Protein AF-A0A8S3DES7-F1 (afdb_monomer_lite)

Foldseek 3Di:
DDDPVNVVVVVVVLVVVLVVLVVLLVVLVVVLVVLVQLVVVQQRDRPDPPPDPDPDPDDSPHPSDDPVLLCVQVVPDDDPPDSVVSSVVVSVVVSVVSVVVSVVSVVVNVVSVVPPPPDD

Secondary structure (DSSP, 8-state):
---HHHHHHHHHHHHHHHHHHHHHHHHHHHHHHHHHHHHHTSSS-----TTS-------TTS-SS-HHHHHHHHTT--S-S-HHHHHHHHHHHHHHHHHHHHHHHHHHHHHHHHT-TT--

Organism: NCBI:txid392030

Structure (mmCIF, N/CA/C/O backbone):
data_AF-A0A8S3DES7-F1
#
_entry.id   AF-A0A8S3DES7-F1
#
loop_
_atom_site.group_PDB
_atom_site.id
_atom_site.type_symbol
_atom_site.label_atom_id
_atom_site.label_alt_id
_atom_site.label_comp_id
_atom_site.label_asym_id
_atom_site.label_entity_id
_atom_site.label_seq_id
_atom_site.pdbx_PDB_ins_code
_atom_site.Cartn_x
_atom_site.Cartn_y
_atom_site.Cartn_z
_atom_site.occupancy
_atom_site.B_iso_or_equiv
_atom_site.auth_seq_id
_atom_site.auth_comp_id
_atom_site.auth_asym_id
_atom_site.auth_atom_id
_atom_site.pdbx_PDB_model_num
ATOM 1 N N . MET A 1 1 ? 32.519 -0.399 -30.361 1.00 42.97 1 MET A N 1
ATOM 2 C CA . MET A 1 1 ? 31.415 -1.090 -31.057 1.00 42.97 1 MET A CA 1
ATOM 3 C C . MET A 1 1 ? 30.685 -1.930 -30.025 1.00 42.97 1 MET A C 1
ATOM 5 O O . MET A 1 1 ? 31.202 -2.968 -29.646 1.00 42.97 1 MET A O 1
ATOM 9 N N . THR A 1 2 ? 29.560 -1.451 -29.501 1.00 52.09 2 THR A N 1
ATOM 10 C CA . THR A 1 2 ? 28.673 -2.244 -28.636 1.00 52.09 2 THR A CA 1
ATOM 11 C C . THR A 1 2 ? 27.921 -3.244 -29.505 1.00 52.09 2 THR A C 1
ATOM 13 O O . THR A 1 2 ? 27.380 -2.882 -30.552 1.00 52.09 2 THR A O 1
ATOM 16 N N . THR A 1 3 ? 27.941 -4.514 -29.119 1.00 62.91 3 THR A N 1
ATOM 17 C CA . THR A 1 3 ? 27.362 -5.595 -29.929 1.00 62.91 3 THR A CA 1
ATOM 18 C C . THR A 1 3 ? 25.834 -5.594 -29.812 1.00 62.91 3 THR A C 1
ATOM 20 O O . THR A 1 3 ? 25.274 -5.192 -28.790 1.00 62.91 3 THR A O 1
ATOM 23 N N . ALA A 1 4 ? 25.119 -6.025 -30.858 1.00 65.19 4 ALA A N 1
ATOM 24 C CA . ALA A 1 4 ? 23.648 -6.060 -30.867 1.00 65.19 4 ALA A CA 1
ATOM 25 C C . ALA A 1 4 ? 23.061 -6.847 -29.673 1.00 65.19 4 ALA A C 1
ATOM 27 O O . ALA A 1 4 ? 21.992 -6.513 -29.161 1.00 65.19 4 ALA A O 1
ATOM 28 N N . THR A 1 5 ? 23.809 -7.837 -29.189 1.00 63.72 5 THR A N 1
ATOM 29 C CA . THR A 1 5 ? 23.526 -8.662 -28.011 1.00 63.72 5 THR A CA 1
ATOM 30 C C . THR A 1 5 ? 23.574 -7.873 -26.697 1.00 63.72 5 THR A C 1
ATOM 32 O O . THR A 1 5 ? 22.681 -8.030 -25.866 1.00 63.72 5 THR A O 1
ATOM 35 N N . GLU A 1 6 ? 24.544 -6.971 -26.508 1.00 64.69 6 GLU A N 1
ATOM 36 C CA . GLU A 1 6 ? 24.615 -6.099 -25.318 1.00 6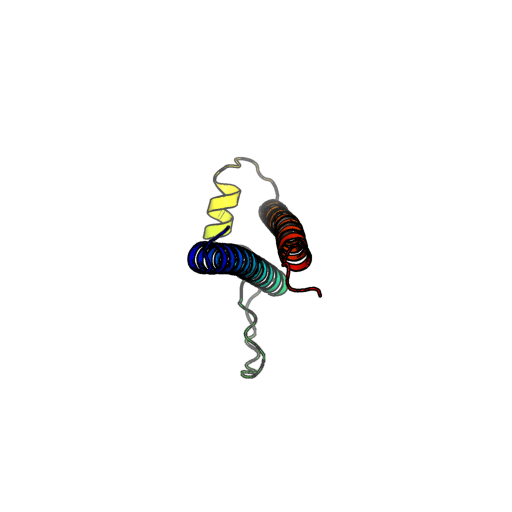4.69 6 GLU A CA 1
ATOM 37 C C . GLU A 1 6 ? 23.442 -5.113 -25.264 1.00 64.69 6 GLU A C 1
ATOM 39 O O . GLU A 1 6 ? 22.873 -4.872 -24.198 1.00 64.69 6 GLU A O 1
ATOM 44 N N . LYS A 1 7 ? 23.027 -4.581 -26.421 1.00 64.38 7 LYS A N 1
ATOM 45 C CA . LYS A 1 7 ? 21.875 -3.672 -26.518 1.00 64.38 7 LYS A CA 1
ATOM 46 C C . LYS A 1 7 ? 20.554 -4.382 -26.193 1.00 64.38 7 LYS A C 1
ATOM 48 O O . LYS A 1 7 ? 19.710 -3.812 -25.505 1.00 64.38 7 LYS A O 1
ATOM 53 N N . LEU A 1 8 ? 20.383 -5.624 -26.653 1.00 66.00 8 LEU A N 1
ATOM 54 C CA . LEU A 1 8 ? 19.202 -6.441 -26.357 1.00 66.00 8 LEU A CA 1
ATOM 55 C C . LEU A 1 8 ? 19.100 -6.782 -24.861 1.00 66.00 8 LEU A C 1
ATOM 57 O O . LEU A 1 8 ? 18.027 -6.637 -24.274 1.00 66.00 8 LEU A O 1
ATOM 61 N N . ASN A 1 9 ? 20.215 -7.173 -24.235 1.00 69.94 9 ASN A N 1
ATOM 62 C CA . ASN A 1 9 ? 20.258 -7.487 -22.804 1.00 69.94 9 ASN A CA 1
ATOM 63 C C . ASN A 1 9 ? 19.931 -6.261 -21.940 1.00 69.94 9 ASN A C 1
ATOM 65 O O . ASN A 1 9 ? 19.126 -6.361 -21.016 1.00 69.94 9 ASN A O 1
ATOM 69 N N . ASN A 1 10 ? 20.461 -5.089 -22.300 1.00 74.31 10 ASN A N 1
ATOM 70 C CA . ASN A 1 10 ? 20.163 -3.839 -21.601 1.00 74.31 10 ASN A CA 1
ATOM 71 C C . ASN A 1 10 ? 18.666 -3.470 -21.681 1.00 74.31 10 ASN A C 1
ATOM 73 O O . ASN A 1 10 ? 18.044 -3.108 -20.684 1.00 74.31 10 ASN A O 1
ATOM 77 N N . ASN A 1 11 ? 18.046 -3.651 -22.852 1.00 79.19 11 ASN A N 1
ATOM 78 C CA . ASN A 1 11 ? 16.612 -3.407 -23.028 1.00 79.19 11 ASN A CA 1
ATOM 79 C C . ASN A 1 11 ? 15.746 -4.355 -22.181 1.00 79.19 11 ASN A C 1
ATOM 81 O O . ASN A 1 11 ? 14.737 -3.928 -21.617 1.00 79.19 11 ASN A O 1
ATOM 85 N N . MET A 1 12 ? 16.137 -5.628 -22.072 1.00 84.12 12 MET A N 1
ATOM 86 C CA . MET A 1 12 ? 15.441 -6.612 -21.235 1.00 84.12 12 MET A CA 1
ATOM 87 C C . MET A 1 12 ? 15.545 -6.281 -19.743 1.00 84.12 12 MET A C 1
ATOM 89 O O . MET A 1 12 ? 14.563 -6.426 -19.012 1.00 84.12 12 MET A O 1
ATOM 93 N N . ASP A 1 13 ? 16.699 -5.795 -19.286 1.00 84.56 13 ASP A N 1
ATOM 94 C CA . ASP A 1 13 ? 16.876 -5.372 -17.898 1.00 84.56 13 ASP A CA 1
ATOM 95 C C . ASP A 1 13 ? 16.069 -4.112 -17.562 1.00 84.56 13 ASP A C 1
ATOM 97 O O . ASP A 1 13 ? 15.470 -4.038 -16.486 1.00 84.56 13 ASP A O 1
ATOM 101 N N . GLU A 1 14 ? 15.969 -3.146 -18.479 1.00 82.44 14 GLU A N 1
ATOM 102 C CA . GLU A 1 14 ? 15.098 -1.979 -18.291 1.00 82.44 14 GLU A CA 1
ATOM 103 C C . GLU A 1 14 ? 13.613 -2.364 -18.251 1.00 82.44 14 GLU A C 1
ATOM 105 O O . GLU A 1 14 ? 12.888 -1.927 -17.351 1.00 82.44 14 GLU A O 1
ATOM 110 N N . LEU A 1 15 ? 13.166 -3.263 -19.135 1.00 86.31 15 LEU A N 1
ATOM 111 C CA . LEU A 1 15 ? 11.804 -3.810 -19.093 1.00 86.31 15 LEU A CA 1
ATOM 112 C C . LEU A 1 15 ? 11.516 -4.521 -17.765 1.00 86.31 15 LEU A C 1
ATOM 114 O O . LEU A 1 15 ? 10.463 -4.305 -17.162 1.00 86.31 15 LEU A O 1
ATOM 118 N N . ARG A 1 16 ? 12.466 -5.319 -17.260 1.00 90.12 16 ARG A N 1
ATOM 119 C CA . ARG A 1 16 ? 12.343 -5.985 -15.956 1.00 90.12 16 ARG A CA 1
ATOM 120 C C . ARG A 1 16 ? 12.203 -4.971 -14.822 1.00 90.12 16 ARG A C 1
ATOM 122 O O . ARG A 1 16 ? 11.348 -5.142 -13.953 1.00 90.12 16 ARG A O 1
ATOM 129 N N . LYS A 1 17 ? 12.999 -3.897 -14.830 1.00 88.56 17 LYS A N 1
ATOM 130 C CA . LYS A 1 17 ? 12.903 -2.828 -13.824 1.00 88.56 17 LYS A CA 1
ATOM 131 C C . LYS A 1 17 ? 11.533 -2.142 -13.863 1.00 88.56 17 LYS A C 1
ATOM 133 O O . LYS A 1 17 ? 10.947 -1.927 -12.806 1.00 88.56 17 LYS A O 1
ATOM 138 N N . VAL A 1 18 ? 11.006 -1.834 -15.050 1.00 90.94 18 VAL A N 1
ATOM 139 C CA . VAL A 1 18 ? 9.663 -1.244 -15.213 1.00 90.94 18 VAL A CA 1
ATOM 140 C C . VAL A 1 18 ? 8.577 -2.186 -14.688 1.00 90.94 18 VAL A C 1
ATOM 142 O O . VAL A 1 18 ? 7.727 -1.757 -13.905 1.00 90.94 18 VAL A O 1
ATOM 145 N N . ALA A 1 19 ? 8.636 -3.474 -15.040 1.00 92.38 19 ALA A N 1
ATOM 146 C CA . ALA A 1 19 ? 7.678 -4.478 -14.578 1.00 92.38 19 ALA A CA 1
ATOM 147 C C . ALA A 1 19 ? 7.648 -4.594 -13.042 1.00 92.38 19 ALA A C 1
ATOM 149 O O . ALA A 1 19 ? 6.575 -4.659 -12.444 1.00 92.38 19 ALA A O 1
ATOM 150 N N . ILE A 1 20 ? 8.815 -4.546 -12.390 1.00 94.06 20 ILE A N 1
ATOM 151 C CA . ILE A 1 20 ? 8.918 -4.574 -10.923 1.00 94.06 20 ILE A CA 1
ATOM 152 C C . ILE A 1 20 ? 8.264 -3.338 -10.290 1.00 94.06 20 ILE A C 1
ATOM 154 O O . ILE A 1 20 ? 7.558 -3.465 -9.289 1.00 94.06 20 ILE A O 1
ATOM 158 N N . VAL A 1 21 ? 8.486 -2.141 -10.842 1.00 94.38 21 VAL A N 1
ATOM 159 C CA . VAL A 1 21 ? 7.888 -0.904 -10.308 1.00 94.38 21 VAL A CA 1
ATOM 160 C C . VAL A 1 21 ? 6.365 -0.924 -10.464 1.00 94.38 21 VAL A C 1
ATOM 162 O O . VAL A 1 21 ? 5.652 -0.616 -9.509 1.00 94.38 21 VAL A O 1
ATOM 165 N N . LEU A 1 22 ? 5.857 -1.363 -11.621 1.00 93.31 22 LEU A N 1
ATOM 166 C CA . LEU A 1 22 ? 4.420 -1.545 -11.850 1.00 93.31 22 LEU A CA 1
ATOM 167 C C . LEU A 1 22 ? 3.807 -2.531 -10.852 1.00 93.31 22 LEU A C 1
ATOM 169 O O . LEU A 1 22 ? 2.786 -2.227 -10.237 1.00 93.31 22 LEU A O 1
ATOM 173 N N . TYR A 1 23 ? 4.463 -3.670 -10.627 1.00 95.94 23 TYR A N 1
ATOM 174 C CA . TYR A 1 23 ? 4.023 -4.648 -9.637 1.00 95.94 23 TYR A CA 1
ATOM 175 C C . TYR A 1 23 ? 3.915 -4.036 -8.231 1.00 95.94 23 TYR A C 1
ATOM 177 O O . TYR A 1 23 ? 2.889 -4.180 -7.567 1.00 95.94 23 TYR A O 1
ATOM 185 N N . LYS A 1 24 ? 4.930 -3.282 -7.785 1.00 95.56 24 LYS A N 1
ATOM 186 C CA . LYS A 1 24 ? 4.904 -2.604 -6.476 1.00 95.56 24 LYS A CA 1
ATOM 187 C C . LYS A 1 24 ? 3.751 -1.604 -6.358 1.00 95.56 24 LYS A C 1
ATOM 189 O O . LYS A 1 24 ? 3.084 -1.563 -5.324 1.00 95.56 24 LYS A O 1
ATOM 194 N N . ILE A 1 25 ? 3.491 -0.833 -7.415 1.00 95.62 25 ILE A N 1
ATOM 195 C CA . ILE A 1 25 ? 2.350 0.090 -7.485 1.00 95.62 25 ILE A CA 1
ATOM 196 C C . ILE A 1 25 ? 1.031 -0.676 -7.322 1.00 95.62 25 ILE A C 1
ATOM 198 O O . ILE A 1 25 ? 0.219 -0.296 -6.479 1.00 95.62 25 ILE A O 1
ATOM 202 N N . MET A 1 26 ? 0.840 -1.773 -8.064 1.00 95.12 26 MET A N 1
ATOM 203 C CA . MET A 1 26 ? -0.380 -2.589 -7.999 1.00 95.12 26 MET A CA 1
ATOM 204 C C . MET A 1 26 ? -0.627 -3.157 -6.598 1.00 95.12 26 MET A C 1
ATOM 206 O O . MET A 1 26 ? -1.749 -3.095 -6.089 1.00 95.12 26 MET A O 1
ATOM 210 N N . VAL A 1 27 ? 0.418 -3.678 -5.947 1.00 94.12 27 VAL A N 1
ATOM 211 C CA . VAL A 1 27 ? 0.317 -4.201 -4.578 1.00 94.12 27 VAL A CA 1
ATOM 212 C C . VAL A 1 27 ? -0.114 -3.095 -3.610 1.00 94.12 27 VAL A C 1
ATOM 214 O O . VAL A 1 27 ? -1.065 -3.280 -2.850 1.00 94.12 27 VAL A O 1
ATOM 217 N N . ILE A 1 28 ? 0.516 -1.917 -3.667 1.00 93.38 28 ILE A N 1
ATOM 218 C CA . ILE A 1 28 ? 0.157 -0.786 -2.797 1.00 93.38 28 ILE A CA 1
ATOM 219 C C . ILE A 1 28 ? -1.278 -0.318 -3.043 1.00 93.38 28 ILE A C 1
ATOM 221 O O . ILE A 1 28 ? -2.020 -0.106 -2.085 1.00 93.38 28 ILE A O 1
ATOM 225 N N . GLN A 1 29 ? -1.690 -0.180 -4.303 1.00 91.25 29 GLN A N 1
ATOM 226 C CA . GLN A 1 29 ? -3.058 0.205 -4.654 1.00 91.25 29 GLN A CA 1
ATOM 227 C C . GLN A 1 29 ? -4.082 -0.799 -4.118 1.00 91.25 29 GLN A C 1
ATOM 229 O O . GLN A 1 29 ? -5.114 -0.389 -3.586 1.00 91.25 29 GLN A O 1
ATOM 234 N N . THR A 1 30 ? -3.771 -2.096 -4.186 1.00 90.38 30 THR A N 1
ATOM 235 C CA . THR A 1 30 ? -4.609 -3.162 -3.621 1.00 90.38 30 THR A CA 1
ATOM 236 C C . THR A 1 30 ? -4.764 -2.985 -2.113 1.00 90.38 30 THR A C 1
ATOM 238 O O . THR A 1 30 ? -5.887 -2.947 -1.615 1.00 90.38 30 THR A O 1
ATOM 241 N N . TYR A 1 31 ? -3.667 -2.777 -1.380 1.00 89.88 31 TYR A N 1
ATOM 242 C CA . TYR A 1 31 ? -3.741 -2.531 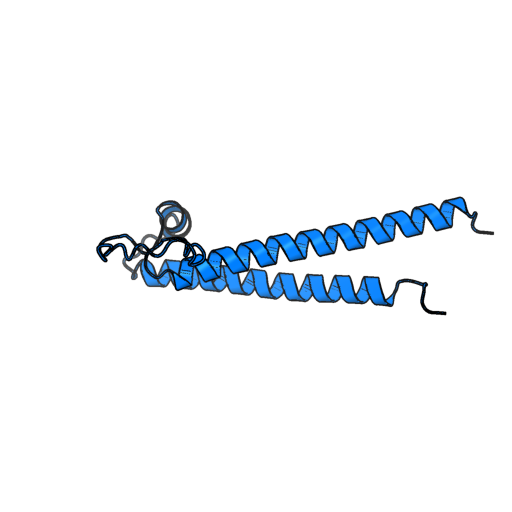0.063 1.00 89.88 31 TYR A CA 1
ATOM 243 C C . TYR A 1 31 ? -4.518 -1.259 0.402 1.00 89.88 31 TYR A C 1
ATOM 245 O O . TYR A 1 31 ? -5.371 -1.280 1.285 1.00 89.88 31 TYR A O 1
ATOM 253 N N . GLN A 1 32 ? -4.284 -0.156 -0.309 1.00 88.44 32 GLN A N 1
ATOM 254 C CA . GLN A 1 32 ? -5.047 1.077 -0.107 1.00 88.44 32 GLN A CA 1
ATOM 255 C C . GLN A 1 32 ? -6.543 0.874 -0.354 1.00 88.44 32 GLN A C 1
ATOM 257 O O . GLN A 1 32 ? -7.363 1.423 0.380 1.00 88.44 32 GLN A O 1
ATOM 262 N N . TYR A 1 33 ? -6.904 0.108 -1.386 1.00 85.00 33 TYR A N 1
ATOM 263 C CA . TYR A 1 3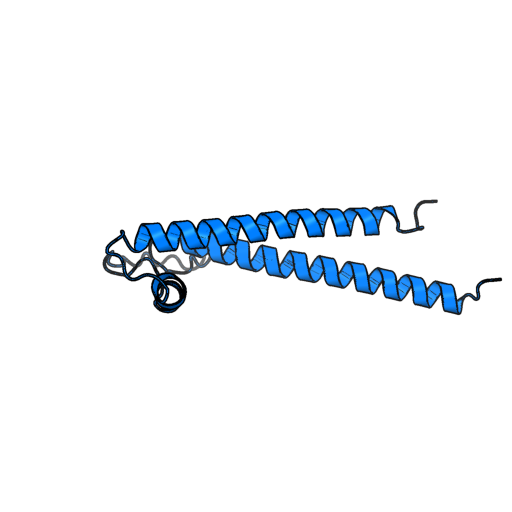3 ? -8.291 -0.226 -1.685 1.00 85.00 33 TYR A CA 1
ATOM 264 C C . TYR A 1 33 ? -8.916 -1.072 -0.575 1.00 85.00 33 TYR A C 1
ATOM 266 O O . TYR A 1 33 ? -10.011 -0.747 -0.115 1.00 85.00 33 TYR A O 1
ATOM 274 N N . LEU A 1 34 ? -8.210 -2.102 -0.104 1.00 82.69 34 LEU A N 1
ATOM 275 C CA . LEU A 1 34 ? -8.664 -2.950 0.997 1.00 82.69 34 LEU A CA 1
ATOM 276 C C . LEU A 1 34 ? -8.882 -2.129 2.269 1.00 82.69 34 LEU A C 1
ATOM 278 O O . LEU A 1 34 ? -9.967 -2.191 2.839 1.00 82.69 34 LEU A O 1
ATOM 282 N N . TRP A 1 35 ? -7.925 -1.280 2.655 1.00 81.88 35 TRP A N 1
ATOM 283 C CA . TRP A 1 35 ? -8.066 -0.400 3.818 1.00 81.88 35 TRP A CA 1
ATOM 284 C C . TRP A 1 35 ? -9.220 0.591 3.672 1.00 81.88 35 TRP A C 1
ATOM 286 O O . TRP A 1 35 ? -10.023 0.741 4.588 1.00 81.88 35 TRP A O 1
ATOM 296 N N . LYS A 1 36 ? -9.371 1.236 2.510 1.00 78.69 36 LYS A N 1
ATOM 297 C CA . LYS A 1 36 ? -10.499 2.149 2.255 1.00 78.69 36 LYS A CA 1
ATOM 298 C C . LYS A 1 36 ? -11.846 1.432 2.311 1.00 78.69 36 LYS A C 1
ATOM 300 O O . LYS A 1 36 ? -12.801 1.993 2.838 1.00 78.69 36 LYS A O 1
ATOM 305 N N . THR A 1 37 ? -11.932 0.226 1.758 1.00 73.25 37 THR A N 1
ATOM 306 C CA . THR A 1 37 ? -13.152 -0.595 1.771 1.00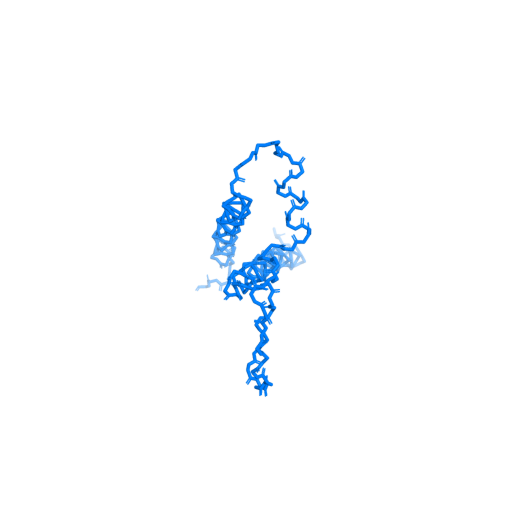 73.25 37 THR A CA 1
ATOM 307 C C . THR A 1 37 ? -13.483 -1.029 3.192 1.00 73.25 37 THR A C 1
ATOM 309 O O . THR A 1 37 ? -14.620 -0.876 3.633 1.00 73.25 37 THR A O 1
ATOM 312 N N . TYR A 1 38 ? -12.470 -1.475 3.931 1.00 72.75 38 TYR A N 1
ATOM 313 C CA . TYR A 1 38 ? -12.563 -1.805 5.343 1.00 72.75 38 TYR A CA 1
ATOM 314 C C . TYR A 1 38 ? -13.101 -0.620 6.161 1.00 72.75 38 TYR A C 1
ATOM 316 O O . TYR A 1 38 ? -14.102 -0.764 6.856 1.00 72.75 38 TYR A O 1
ATOM 324 N N . PHE A 1 39 ? -12.538 0.579 5.997 1.00 69.50 39 PHE A N 1
ATOM 325 C CA . PHE A 1 39 ? -13.024 1.787 6.671 1.00 69.50 39 PHE A CA 1
ATOM 326 C C . PHE A 1 39 ? -14.449 2.179 6.281 1.00 69.50 39 PHE A C 1
ATOM 328 O O . PHE A 1 39 ? -15.273 2.456 7.150 1.00 69.50 39 PHE A O 1
ATOM 335 N N . LYS A 1 40 ? -14.756 2.196 4.977 1.00 66.00 40 LYS A N 1
ATOM 336 C CA . LYS A 1 40 ? -16.092 2.546 4.472 1.00 66.00 40 LYS A CA 1
ATOM 337 C C . LYS A 1 40 ? -17.167 1.574 4.930 1.00 66.00 40 LYS A C 1
ATOM 339 O O . LYS A 1 40 ? -18.327 1.967 4.995 1.00 66.00 40 LYS A O 1
ATOM 344 N N . SER A 1 41 ? -16.802 0.332 5.243 1.00 61.94 41 SER A N 1
ATOM 345 C CA . SER A 1 41 ? -17.767 -0.625 5.767 1.00 61.94 41 SER A CA 1
ATOM 346 C C . SER A 1 41 ? -18.350 -0.201 7.111 1.00 61.94 41 SER A C 1
ATOM 348 O O . SER A 1 41 ? -19.460 -0.623 7.412 1.00 61.94 41 SER A O 1
ATOM 350 N N . GLY A 1 42 ? -17.635 0.589 7.931 1.00 56.12 42 GLY A N 1
ATOM 351 C CA . GLY A 1 42 ? -18.069 1.036 9.268 1.00 56.12 42 GLY A CA 1
ATOM 352 C C . GLY A 1 42 ? -18.471 -0.082 10.250 1.00 56.12 42 GLY A C 1
ATOM 353 O O . GLY A 1 42 ? -18.841 0.200 11.383 1.00 56.12 42 GLY A O 1
ATOM 354 N N . THR A 1 43 ? -18.416 -1.343 9.811 1.00 52.62 43 THR A N 1
ATOM 355 C CA . THR A 1 43 ? -19.040 -2.532 10.415 1.00 52.62 43 THR A CA 1
ATOM 356 C C . THR A 1 43 ? -18.174 -3.786 10.240 1.00 52.62 43 THR A C 1
ATOM 358 O O . THR A 1 43 ? -18.554 -4.862 10.694 1.00 52.62 43 THR A O 1
ATOM 361 N N . GLY A 1 44 ? -17.015 -3.680 9.576 1.00 49.78 44 GLY A N 1
ATOM 362 C CA . GLY A 1 44 ? -16.113 -4.807 9.331 1.00 49.78 44 GLY A CA 1
ATOM 363 C C . GLY A 1 44 ? -16.575 -5.774 8.233 1.00 49.78 44 GLY A C 1
ATOM 364 O O . GLY A 1 44 ? -15.933 -6.803 8.033 1.00 49.78 44 GLY A O 1
ATOM 365 N N . GLN A 1 45 ? -17.653 -5.475 7.499 1.00 49.31 45 GLN A N 1
ATOM 366 C CA . GLN A 1 45 ? -18.090 -6.279 6.354 1.00 49.31 45 GLN A CA 1
ATOM 367 C C . GLN A 1 45 ? -17.528 -5.755 5.036 1.00 49.31 45 GLN A C 1
ATOM 369 O O . GLN A 1 45 ? -17.723 -4.600 4.668 1.00 49.31 45 GLN A O 1
ATOM 374 N N . LEU A 1 46 ? -16.865 -6.632 4.283 1.00 48.03 46 LEU A N 1
ATOM 375 C CA . LEU A 1 46 ? -16.432 -6.339 2.921 1.00 48.03 46 LEU A CA 1
ATOM 376 C C . LEU A 1 46 ? -17.654 -5.887 2.099 1.00 48.03 46 LEU A C 1
ATOM 378 O O . LEU A 1 46 ? -18.595 -6.660 1.918 1.00 48.03 46 LEU A O 1
ATOM 382 N N . ILE A 1 47 ? -17.664 -4.643 1.613 1.00 50.44 47 ILE A N 1
ATOM 383 C CA . ILE A 1 47 ? -18.710 -4.182 0.694 1.00 50.44 47 ILE A CA 1
ATOM 384 C C . ILE A 1 47 ? -18.458 -4.883 -0.645 1.00 50.44 47 ILE A C 1
ATOM 386 O O . ILE A 1 47 ? -17.618 -4.451 -1.433 1.00 50.44 47 ILE A O 1
ATOM 390 N N . ILE A 1 48 ? -19.153 -5.995 -0.880 1.00 53.06 48 ILE A N 1
ATOM 391 C CA . ILE A 1 48 ? -19.159 -6.692 -2.170 1.00 53.06 48 ILE A CA 1
ATOM 392 C C . ILE A 1 48 ? -20.017 -5.860 -3.148 1.00 53.06 48 ILE A C 1
ATOM 394 O O . ILE A 1 48 ? -21.094 -5.400 -2.754 1.00 53.06 48 ILE A O 1
ATOM 398 N N . PRO A 1 49 ? -19.567 -5.623 -4.399 1.00 44.25 49 PRO A N 1
ATOM 399 C CA . PRO A 1 49 ? -20.327 -4.881 -5.402 1.00 44.25 49 PRO A CA 1
ATOM 400 C C . PRO A 1 49 ? -21.741 -5.445 -5.597 1.00 44.25 49 PRO A C 1
ATOM 402 O O . PRO A 1 49 ? -21.985 -6.646 -5.548 1.00 44.25 49 PRO A O 1
ATOM 405 N N . SER A 1 50 ? -22.680 -4.533 -5.802 1.00 45.44 50 SER A N 1
ATOM 406 C CA . SER A 1 50 ? -24.111 -4.633 -5.513 1.00 45.44 50 SER A CA 1
ATOM 407 C C . SER A 1 50 ? -24.978 -5.475 -6.466 1.00 45.44 50 SER A C 1
ATOM 409 O O . SER A 1 50 ? -26.144 -5.132 -6.669 1.00 45.44 50 SER A O 1
ATOM 411 N N . GLU A 1 51 ? -24.476 -6.572 -7.033 1.00 46.16 51 GLU A N 1
ATOM 412 C CA . GLU A 1 51 ? -25.335 -7.495 -7.805 1.00 46.16 51 GLU A CA 1
ATOM 413 C C . GLU A 1 51 ? -26.161 -8.434 -6.909 1.00 46.16 51 GLU A C 1
ATOM 415 O O . GLU A 1 51 ? -27.233 -8.887 -7.300 1.00 46.16 51 GLU A O 1
ATOM 420 N N . THR A 1 52 ? -25.776 -8.615 -5.646 1.00 47.91 52 THR A N 1
ATOM 421 C CA . THR A 1 52 ? -26.568 -9.335 -4.637 1.00 47.91 52 THR A CA 1
ATOM 422 C C . THR A 1 52 ? -27.161 -8.366 -3.620 1.00 47.91 52 THR A C 1
ATOM 424 O O . THR A 1 52 ? -26.639 -8.168 -2.523 1.00 47.91 52 THR A O 1
ATOM 427 N N . LYS A 1 53 ? -28.284 -7.731 -3.977 1.00 42.62 53 LYS A N 1
ATOM 428 C CA . LYS A 1 53 ? -29.101 -6.941 -3.043 1.00 42.62 53 LYS A CA 1
ATOM 429 C C . LYS A 1 53 ? -29.844 -7.864 -2.070 1.00 42.62 53 LYS A C 1
ATOM 431 O O . LYS A 1 53 ? -31.033 -8.113 -2.234 1.00 42.62 53 LYS A O 1
ATOM 436 N N . GLN A 1 54 ? -29.172 -8.315 -1.015 1.00 43.53 54 GLN A N 1
ATOM 437 C CA . GLN A 1 54 ? -29.851 -8.697 0.223 1.00 43.53 54 GLN A CA 1
ATOM 438 C C . GLN A 1 54 ? -29.473 -7.700 1.310 1.00 43.53 54 GLN A C 1
ATOM 440 O O . GLN A 1 54 ? -28.336 -7.623 1.768 1.00 43.53 54 GLN A O 1
ATOM 445 N N . LYS A 1 55 ? -30.463 -6.890 1.686 1.00 43.00 55 LYS A N 1
ATOM 446 C CA . LYS A 1 55 ? -30.397 -5.928 2.780 1.00 43.00 55 LYS A CA 1
ATOM 447 C C . LYS A 1 55 ? -30.384 -6.717 4.092 1.00 43.00 55 LYS A C 1
ATOM 449 O O . LYS A 1 55 ? -31.424 -6.907 4.712 1.00 43.00 55 LYS A O 1
ATOM 454 N N . LEU A 1 56 ? -29.223 -7.240 4.476 1.00 43.81 56 LEU A N 1
ATOM 455 C CA . LEU A 1 56 ? -29.055 -7.844 5.790 1.00 43.81 56 LEU A CA 1
ATOM 456 C C . LEU A 1 56 ? -29.007 -6.728 6.836 1.00 43.81 56 LEU A C 1
ATOM 458 O O . LEU A 1 56 ? -28.123 -5.874 6.840 1.00 43.81 56 LEU A O 1
ATOM 462 N N . SER A 1 57 ? -30.017 -6.727 7.700 1.00 41.06 57 SER A N 1
ATOM 463 C CA . SER A 1 57 ? -30.083 -5.890 8.891 1.00 41.06 57 SER A CA 1
ATOM 464 C C . SER A 1 57 ? -29.091 -6.444 9.914 1.00 41.06 57 SER A C 1
ATOM 466 O O . SER A 1 57 ? -29.450 -7.279 10.740 1.00 41.06 57 SER A O 1
ATOM 468 N N . TYR A 1 58 ? -27.821 -6.054 9.815 1.00 43.03 58 TYR A N 1
ATOM 469 C CA . TYR A 1 58 ? -26.806 -6.489 10.770 1.00 43.03 58 TYR A CA 1
ATOM 470 C C . TYR A 1 58 ? -26.837 -5.633 12.035 1.00 43.03 58 TYR A C 1
ATOM 472 O O . TYR A 1 58 ? -26.915 -4.406 11.984 1.00 43.03 58 TYR A O 1
ATOM 480 N N . SER A 1 59 ? -26.767 -6.317 13.177 1.00 37.06 59 SER A N 1
ATOM 481 C CA . SER A 1 59 ? -26.602 -5.710 14.495 1.00 37.06 59 SER A CA 1
ATOM 482 C C . SER A 1 59 ? -25.319 -4.878 14.550 1.00 37.06 59 SER A C 1
ATOM 484 O O . SER A 1 59 ? -24.247 -5.346 14.163 1.00 37.06 59 SER A O 1
ATOM 486 N N . THR A 1 60 ? -25.405 -3.672 15.108 1.00 44.94 60 THR A N 1
ATOM 487 C CA . THR A 1 60 ? -24.272 -2.763 15.357 1.00 44.94 60 THR A CA 1
ATOM 488 C C . THR A 1 60 ? -23.354 -3.228 16.496 1.00 44.94 60 THR A C 1
ATOM 490 O O . THR A 1 60 ? -22.421 -2.522 16.866 1.00 44.94 60 THR A O 1
ATOM 493 N N . THR A 1 61 ? -23.581 -4.423 17.052 1.00 50.25 61 THR A N 1
ATOM 494 C CA . THR A 1 61 ? -22.756 -5.032 18.110 1.00 50.25 61 THR A CA 1
ATOM 495 C C . THR A 1 61 ? -21.475 -5.697 17.596 1.00 50.25 61 THR A C 1
ATOM 497 O O . THR A 1 61 ? -20.712 -6.243 18.392 1.00 50.25 61 THR A O 1
ATOM 500 N N . LEU A 1 62 ? -21.230 -5.699 16.283 1.00 55.59 62 LEU A N 1
ATOM 501 C CA . LEU A 1 62 ? -19.998 -6.237 15.708 1.00 55.59 62 LEU A CA 1
ATOM 502 C C . LEU A 1 62 ? -18.819 -5.290 15.991 1.00 55.59 62 LEU A C 1
ATOM 504 O O . LEU A 1 62 ? -18.923 -4.088 15.738 1.00 55.59 62 LEU A O 1
ATOM 508 N N . PRO A 1 63 ? -17.689 -5.800 16.512 1.00 60.97 63 PRO A N 1
ATOM 509 C CA . PRO A 1 63 ? -16.516 -4.974 16.748 1.00 60.97 63 PRO A CA 1
ATOM 510 C C . PRO A 1 63 ? -16.013 -4.381 15.426 1.00 60.97 63 PRO A C 1
ATOM 512 O O . PRO A 1 63 ? -15.722 -5.107 14.481 1.00 60.97 63 PRO A O 1
ATOM 515 N N . ILE A 1 64 ? -15.873 -3.052 15.399 1.00 69.44 64 ILE A N 1
ATOM 516 C CA . ILE A 1 64 ? -15.399 -2.259 14.245 1.00 69.44 64 ILE A CA 1
ATOM 517 C C . ILE A 1 64 ? -14.001 -2.711 13.783 1.00 69.44 64 ILE A C 1
ATOM 519 O O . ILE A 1 64 ? -13.645 -2.578 12.612 1.00 69.44 64 ILE A O 1
ATOM 523 N N . TRP A 1 65 ? -13.206 -3.261 14.705 1.00 71.62 65 TRP A N 1
ATOM 524 C CA . TRP A 1 65 ? -11.840 -3.721 14.468 1.00 71.62 65 TRP A CA 1
ATOM 525 C C . TRP A 1 65 ? -11.740 -5.237 14.562 1.00 71.62 65 TRP A C 1
ATOM 527 O O . TRP A 1 65 ? -12.164 -5.816 15.569 1.00 71.62 65 TRP A O 1
ATOM 537 N N . SER A 1 66 ? -11.149 -5.869 13.543 1.00 71.44 66 SER A N 1
ATOM 538 C CA . SER A 1 66 ? -10.878 -7.308 13.578 1.00 71.44 66 SER A CA 1
ATOM 539 C C . SER A 1 66 ? -9.945 -7.657 14.742 1.00 71.44 66 SER A C 1
ATOM 541 O O . SER A 1 66 ? -9.182 -6.816 15.233 1.00 71.44 66 SER A O 1
ATOM 543 N N . LYS A 1 67 ? -9.996 -8.915 15.192 1.00 71.62 67 LYS A N 1
ATOM 544 C CA . LYS A 1 67 ? -9.120 -9.388 16.271 1.00 71.62 67 LYS A CA 1
ATOM 545 C C . LYS A 1 67 ? -7.648 -9.227 15.893 1.00 71.62 67 LYS A C 1
ATOM 547 O O . LYS A 1 67 ? -6.877 -8.819 16.745 1.00 71.62 67 LYS A O 1
ATOM 552 N N . GLU A 1 68 ? -7.279 -9.449 14.633 1.00 72.75 68 GLU A N 1
ATOM 553 C CA . GLU A 1 68 ? -5.906 -9.276 14.148 1.00 72.75 68 GLU A CA 1
ATOM 554 C C . GLU A 1 68 ? -5.434 -7.822 14.269 1.00 72.75 68 GLU A C 1
ATOM 556 O O . GLU A 1 68 ? -4.354 -7.578 14.802 1.00 72.75 68 GLU A O 1
ATOM 561 N N . ILE A 1 69 ? -6.254 -6.852 13.838 1.00 71.81 69 ILE A N 1
ATOM 562 C CA . ILE A 1 69 ? -5.939 -5.420 13.972 1.00 71.81 69 ILE A CA 1
ATOM 563 C C . ILE A 1 69 ? -5.773 -5.065 15.443 1.00 71.81 69 ILE A C 1
ATOM 565 O O . ILE A 1 69 ? -4.775 -4.459 15.827 1.00 71.81 69 ILE A O 1
ATOM 569 N N . LYS A 1 70 ? -6.726 -5.483 16.282 1.00 74.00 70 LYS A N 1
ATOM 570 C CA . LYS A 1 70 ? -6.662 -5.244 17.723 1.00 74.00 70 LYS A CA 1
ATOM 571 C C . LYS A 1 70 ? -5.406 -5.854 18.332 1.00 74.00 70 LYS A C 1
ATOM 573 O O . LYS A 1 70 ? -4.735 -5.181 19.099 1.00 74.00 70 LYS A O 1
ATOM 578 N N . THR A 1 71 ? -5.046 -7.081 17.968 1.00 79.06 71 THR A N 1
ATOM 579 C CA . THR A 1 71 ? -3.827 -7.726 18.459 1.00 79.06 71 THR A CA 1
ATOM 580 C C . THR A 1 71 ? -2.585 -6.951 18.037 1.00 79.06 71 THR A C 1
ATOM 582 O O . THR A 1 71 ? -1.773 -6.649 18.896 1.00 79.06 71 THR A O 1
ATOM 585 N N . ILE A 1 72 ? -2.450 -6.564 16.767 1.00 78.56 72 ILE A N 1
ATOM 586 C CA . ILE A 1 72 ? -1.271 -5.829 16.273 1.00 78.56 72 ILE A CA 1
ATOM 587 C C . ILE A 1 72 ? -1.155 -4.441 16.923 1.00 78.56 72 ILE A C 1
ATOM 589 O O . ILE A 1 72 ? -0.061 -3.995 17.267 1.00 78.56 72 ILE A O 1
ATOM 593 N N . VAL A 1 73 ? -2.280 -3.742 17.075 1.00 76.62 73 VAL A N 1
ATOM 594 C CA . VAL A 1 73 ? -2.311 -2.352 17.545 1.00 76.62 73 VAL A CA 1
ATOM 595 C C . VAL A 1 73 ? -2.226 -2.259 19.069 1.00 76.62 73 VAL A C 1
ATOM 597 O O . VAL A 1 73 ? -1.565 -1.363 19.599 1.00 76.62 73 VAL A O 1
ATOM 600 N N . LEU A 1 74 ? -2.893 -3.169 19.781 1.00 74.00 74 LEU A N 1
ATOM 601 C CA . LEU A 1 74 ? -3.030 -3.130 21.238 1.00 74.00 74 LEU A CA 1
ATOM 602 C C . LEU A 1 74 ? -1.989 -3.990 21.963 1.00 74.00 74 LEU A C 1
ATOM 604 O O . LEU A 1 74 ? -1.775 -3.760 23.149 1.00 74.00 74 LEU A O 1
ATOM 608 N N . SER A 1 75 ? -1.270 -4.905 21.291 1.00 71.25 75 SER A N 1
ATOM 609 C CA . SER A 1 75 ? -0.212 -5.713 21.935 1.00 71.25 75 SER A CA 1
ATOM 610 C C . SER A 1 75 ? 0.891 -4.873 22.583 1.00 71.25 75 SER A C 1
ATOM 612 O O . SER A 1 75 ? 1.584 -5.353 23.475 1.00 71.25 75 SER A O 1
ATOM 614 N N . ASN A 1 76 ? 1.045 -3.619 22.149 1.00 63.31 76 ASN A N 1
ATOM 615 C CA . ASN A 1 76 ? 2.105 -2.717 22.588 1.00 63.31 76 ASN A CA 1
ATOM 616 C C . ASN A 1 76 ? 1.611 -1.561 23.477 1.00 63.31 76 ASN A C 1
ATOM 618 O O . ASN A 1 76 ? 2.402 -0.673 23.796 1.00 63.31 76 ASN A O 1
ATOM 622 N N . LYS A 1 77 ? 0.330 -1.526 23.880 1.00 62.41 77 LYS A N 1
ATOM 623 C CA . LYS A 1 77 ? -0.223 -0.435 24.703 1.00 62.41 77 LYS A CA 1
ATOM 624 C C . LYS A 1 77 ? -0.949 -0.956 25.943 1.00 62.41 77 LYS A C 1
ATOM 626 O O . LYS A 1 77 ? -1.828 -1.800 25.845 1.00 62.41 77 LYS A O 1
ATOM 631 N N . LYS A 1 78 ? -0.576 -0.414 27.108 1.00 57.44 78 LYS A N 1
ATOM 632 C CA . LYS A 1 78 ? -1.158 -0.740 28.424 1.00 57.44 78 LYS A CA 1
ATOM 633 C C . LYS A 1 78 ? -2.271 0.213 28.879 1.00 57.44 78 LYS A C 1
ATOM 635 O O . LYS A 1 78 ? -2.936 -0.097 29.861 1.00 57.44 78 LYS A O 1
ATOM 640 N N . ASP A 1 79 ? -2.479 1.339 28.196 1.00 56.16 79 ASP A N 1
ATOM 641 C CA . ASP A 1 79 ? -3.349 2.407 28.701 1.00 56.16 79 ASP A CA 1
ATOM 642 C C . ASP A 1 79 ? -4.775 2.389 28.144 1.00 56.16 79 ASP A C 1
ATOM 644 O O . ASP A 1 79 ? -5.018 2.120 26.968 1.00 56.16 79 ASP A O 1
ATOM 648 N N . THR A 1 80 ? -5.692 2.794 29.025 1.00 53.47 80 THR A N 1
ATOM 649 C CA . THR A 1 80 ? -7.160 2.936 28.944 1.00 53.47 80 THR A CA 1
ATOM 650 C C . THR A 1 80 ? -7.679 3.933 27.894 1.00 53.47 80 THR A C 1
ATOM 652 O O . THR A 1 80 ? -8.783 4.463 28.016 1.00 53.47 80 THR A O 1
ATOM 655 N N . THR A 1 81 ? -6.908 4.219 26.844 1.00 60.59 81 THR A N 1
ATOM 656 C CA . THR A 1 81 ? -7.358 5.097 25.754 1.00 60.59 81 THR A CA 1
ATOM 657 C C . THR A 1 81 ? -8.363 4.361 24.865 1.00 60.59 81 THR A C 1
ATOM 659 O O . THR A 1 81 ? -8.230 3.160 24.639 1.00 60.59 81 THR A O 1
ATOM 662 N N . ASN A 1 82 ? -9.350 5.091 24.335 1.00 73.75 82 ASN A N 1
ATOM 663 C CA . ASN A 1 82 ? -10.365 4.596 23.403 1.00 73.75 82 ASN A CA 1
ATOM 664 C C . ASN A 1 82 ? -9.738 3.730 22.291 1.00 73.75 82 ASN A C 1
ATOM 666 O O . ASN A 1 82 ? -9.117 4.256 21.365 1.00 73.75 82 ASN A O 1
ATOM 670 N N . GLU A 1 83 ? -9.914 2.405 22.376 1.00 73.44 83 GLU A N 1
ATOM 671 C CA . GLU A 1 83 ? -9.323 1.415 21.459 1.00 73.44 83 GLU A CA 1
ATOM 672 C C . GLU A 1 83 ? -9.564 1.767 19.988 1.00 73.44 83 GLU A C 1
ATOM 674 O O . GLU A 1 83 ? -8.688 1.580 19.139 1.00 73.44 83 GLU A O 1
ATOM 679 N N . ASN A 1 84 ? -10.746 2.312 19.691 1.00 73.88 84 ASN A N 1
ATOM 680 C CA . ASN A 1 84 ? -11.133 2.661 18.334 1.00 73.88 84 ASN A CA 1
ATOM 681 C C . ASN A 1 84 ? -10.305 3.822 17.785 1.00 73.88 84 ASN A C 1
ATOM 683 O O . ASN A 1 84 ? -9.935 3.808 16.615 1.00 73.88 84 ASN A O 1
ATOM 687 N N . GLU A 1 85 ? -9.982 4.803 18.626 1.00 76.31 85 GLU A N 1
ATOM 688 C CA . GLU A 1 85 ? -9.150 5.939 18.239 1.00 76.31 85 GLU A CA 1
ATOM 689 C C . GLU A 1 85 ? -7.706 5.497 17.965 1.00 76.31 85 GLU A C 1
ATOM 691 O O . GLU A 1 85 ? -7.071 5.980 17.028 1.00 76.31 85 GLU A O 1
ATOM 696 N N . ILE A 1 86 ? -7.194 4.533 18.738 1.00 78.31 86 ILE A N 1
ATOM 697 C CA . ILE A 1 86 ? -5.856 3.970 18.522 1.00 78.31 86 ILE A CA 1
ATOM 698 C C . ILE A 1 86 ? -5.803 3.219 17.185 1.00 78.31 86 ILE A C 1
ATOM 700 O O . ILE A 1 86 ? -4.890 3.445 16.389 1.00 78.31 86 ILE A O 1
ATOM 704 N N . CYS A 1 87 ? -6.784 2.351 16.925 1.00 78.19 87 CYS A N 1
ATOM 705 C CA . CYS A 1 87 ? -6.848 1.576 15.685 1.00 78.19 87 CYS A CA 1
ATOM 706 C C . CYS A 1 87 ? -7.048 2.473 14.454 1.00 78.19 87 CYS A C 1
ATOM 708 O O . CYS A 1 87 ? -6.428 2.234 13.415 1.00 78.19 87 CYS A O 1
ATOM 710 N N . LEU A 1 88 ? -7.838 3.545 14.582 1.00 78.75 88 LEU A N 1
ATOM 711 C CA . LEU A 1 88 ? -8.009 4.551 13.535 1.00 78.75 88 LEU A CA 1
ATOM 712 C C . LEU A 1 88 ? -6.687 5.258 13.223 1.00 78.75 88 LEU A C 1
ATOM 714 O O . LEU A 1 88 ? -6.243 5.223 12.079 1.00 78.75 88 LEU A O 1
ATOM 718 N N . LYS A 1 89 ? -6.004 5.805 14.241 1.00 82.19 89 LYS A N 1
ATOM 719 C CA . LYS A 1 89 ? -4.706 6.484 14.069 1.00 82.19 89 LYS A CA 1
ATOM 720 C C . LYS A 1 89 ? -3.654 5.576 13.434 1.00 82.19 89 LYS A C 1
ATOM 722 O O . LYS A 1 89 ? -2.904 6.018 12.566 1.00 82.19 89 LYS A O 1
ATOM 727 N N . PHE A 1 90 ? -3.598 4.312 13.854 1.00 83.75 90 PHE A N 1
ATOM 728 C CA . PHE A 1 90 ? -2.703 3.322 13.258 1.00 83.75 90 PHE A CA 1
ATOM 729 C C . PHE A 1 90 ? -2.993 3.132 11.767 1.00 83.75 90 PHE A C 1
ATOM 731 O O . PHE A 1 90 ? -2.092 3.211 10.930 1.00 83.75 90 PHE A O 1
ATOM 738 N N . THR A 1 91 ? -4.262 2.915 11.432 1.00 81.94 91 THR A N 1
ATOM 739 C CA . THR A 1 91 ? -4.666 2.602 10.064 1.00 81.94 91 THR A CA 1
ATOM 740 C C . THR A 1 91 ? -4.513 3.814 9.135 1.00 81.94 91 THR A C 1
ATOM 742 O O . THR A 1 91 ? -4.032 3.663 8.011 1.00 81.94 91 THR A O 1
ATOM 745 N N . ASP A 1 92 ? -4.818 5.024 9.612 1.00 85.69 92 ASP A N 1
ATOM 746 C CA . ASP A 1 92 ? -4.553 6.274 8.888 1.00 85.69 92 ASP A CA 1
ATOM 747 C C . ASP A 1 92 ? -3.056 6.466 8.620 1.00 85.69 92 ASP A C 1
ATOM 749 O O . ASP A 1 92 ? -2.662 6.808 7.502 1.00 85.69 92 ASP A O 1
ATOM 753 N N . GLY A 1 93 ? -2.208 6.173 9.612 1.00 89.50 93 GLY A N 1
ATOM 754 C CA . GLY A 1 93 ? -0.754 6.193 9.456 1.00 89.50 93 GLY A CA 1
ATOM 755 C C . GLY A 1 93 ? -0.275 5.238 8.360 1.00 89.50 93 GLY A C 1
ATOM 756 O O . GLY A 1 93 ? 0.471 5.642 7.466 1.00 89.50 93 GLY A O 1
ATOM 757 N N . HIS A 1 94 ? -0.763 3.996 8.358 1.00 87.75 94 HIS A N 1
ATOM 758 C CA . HIS A 1 94 ? -0.437 3.024 7.311 1.00 87.75 94 HIS A CA 1
ATOM 759 C C . HIS A 1 94 ? -0.920 3.461 5.925 1.00 87.75 94 HIS A C 1
ATOM 761 O O . HIS A 1 94 ? -0.185 3.329 4.942 1.00 87.75 94 HIS A O 1
ATOM 767 N N . LEU A 1 95 ? -2.131 4.015 5.828 1.00 90.94 95 LEU A N 1
ATOM 768 C CA . LEU A 1 95 ? -2.659 4.526 4.568 1.00 90.94 95 LEU A CA 1
ATOM 769 C C . LEU A 1 95 ? -1.805 5.686 4.036 1.00 90.94 95 LEU A C 1
ATOM 771 O O . LEU A 1 95 ? -1.509 5.725 2.838 1.00 90.94 95 LEU A O 1
ATOM 775 N N . TYR A 1 96 ? -1.370 6.590 4.916 1.00 93.44 96 TYR A N 1
ATOM 776 C CA . TYR A 1 96 ? -0.464 7.687 4.579 1.00 93.44 96 TYR A CA 1
ATOM 777 C C . TYR A 1 96 ? 0.888 7.174 4.060 1.00 93.44 96 TYR A C 1
ATOM 779 O O . TYR A 1 96 ? 1.337 7.598 2.993 1.00 93.44 96 TYR A O 1
ATOM 787 N N . THR A 1 97 ? 1.508 6.205 4.742 1.00 94.31 97 THR A N 1
ATOM 788 C CA . THR A 1 97 ? 2.767 5.588 4.289 1.00 94.31 97 THR A CA 1
ATOM 789 C C . THR A 1 97 ? 2.623 4.952 2.907 1.00 94.31 97 THR A C 1
ATOM 791 O O . THR A 1 97 ? 3.455 5.191 2.031 1.00 94.31 97 THR A O 1
ATOM 794 N N . LEU A 1 98 ? 1.540 4.205 2.673 1.00 94.56 98 LEU A N 1
ATOM 795 C CA . LEU A 1 98 ? 1.256 3.602 1.368 1.00 94.56 98 LEU A CA 1
ATOM 796 C C . LEU A 1 98 ? 1.083 4.668 0.275 1.00 94.56 98 LEU A C 1
ATOM 798 O O . LEU A 1 98 ? 1.572 4.499 -0.839 1.00 94.56 98 LEU A O 1
ATOM 802 N N . GLN A 1 99 ? 0.412 5.787 0.570 1.00 94.00 99 GLN A N 1
ATOM 803 C CA . GLN A 1 99 ? 0.275 6.901 -0.381 1.00 94.00 99 GLN A CA 1
ATOM 804 C C . GLN A 1 99 ? 1.617 7.545 -0.717 1.00 94.00 99 GLN A C 1
ATOM 806 O O . GLN A 1 99 ? 1.869 7.865 -1.879 1.00 94.00 99 GLN A O 1
ATOM 811 N N . HIS A 1 100 ? 2.480 7.721 0.279 1.00 96.31 100 HIS A N 1
ATOM 812 C CA . HIS A 1 100 ? 3.821 8.243 0.063 1.00 96.31 100 HIS A CA 1
ATOM 813 C C . HIS A 1 100 ? 4.646 7.313 -0.839 1.00 96.31 100 HIS A C 1
ATOM 815 O O . HIS A 1 100 ? 5.205 7.762 -1.839 1.00 96.31 100 HIS A O 1
ATOM 821 N N . GLN A 1 101 ? 4.658 6.008 -0.550 1.00 95.69 101 GLN A N 1
ATOM 822 C CA . GLN A 1 101 ? 5.362 5.010 -1.365 1.00 95.69 101 GLN A CA 1
ATOM 823 C C . GLN A 1 101 ? 4.828 4.944 -2.800 1.00 95.69 101 GLN A C 1
ATOM 825 O O . GLN A 1 101 ? 5.610 4.877 -3.746 1.00 95.69 101 GLN A O 1
ATOM 830 N N . LEU A 1 102 ? 3.505 5.025 -2.980 1.00 95.69 102 LEU A N 1
ATOM 831 C CA . LEU A 1 102 ? 2.893 5.081 -4.306 1.00 95.69 102 LEU A CA 1
ATOM 832 C C . LEU A 1 102 ? 3.437 6.260 -5.122 1.00 95.69 102 LEU A C 1
ATOM 834 O O . LEU A 1 102 ? 3.838 6.068 -6.268 1.00 95.69 102 LEU A O 1
ATOM 838 N N . LYS A 1 103 ? 3.496 7.460 -4.529 1.00 96.12 103 LYS A N 1
ATOM 839 C CA . LYS A 1 103 ? 4.046 8.652 -5.197 1.00 96.12 103 LYS A CA 1
ATOM 840 C C . LYS A 1 103 ? 5.509 8.452 -5.593 1.00 96.12 103 LYS A C 1
ATOM 842 O O . LYS A 1 103 ? 5.882 8.804 -6.709 1.00 96.12 103 LYS A O 1
ATOM 847 N N . GLN A 1 104 ? 6.318 7.854 -4.719 1.00 96.56 104 GLN A N 1
ATOM 848 C CA . GLN A 1 104 ? 7.723 7.563 -5.018 1.00 96.56 104 GLN A CA 1
ATOM 849 C C . GLN A 1 104 ? 7.872 6.582 -6.188 1.00 96.56 104 GLN A C 1
ATOM 851 O O . GLN A 1 104 ? 8.649 6.836 -7.105 1.00 96.56 104 GLN A O 1
ATOM 856 N N . TYR A 1 105 ? 7.093 5.499 -6.220 1.00 95.81 105 TYR A N 1
ATOM 857 C CA . TYR A 1 105 ? 7.152 4.548 -7.334 1.00 95.81 105 TYR A CA 1
ATOM 858 C C . TYR A 1 105 ? 6.599 5.120 -8.639 1.00 95.81 105 TYR A C 1
ATOM 860 O O . TYR A 1 105 ? 7.124 4.814 -9.705 1.00 95.81 105 TYR A O 1
ATOM 868 N N . GLN A 1 106 ? 5.592 5.994 -8.581 1.00 93.69 106 GLN A N 1
ATOM 869 C CA . GLN A 1 106 ? 5.127 6.729 -9.759 1.00 93.69 106 GLN A CA 1
ATOM 870 C C . GLN A 1 106 ? 6.222 7.646 -10.322 1.00 93.69 106 GLN A C 1
ATOM 872 O O . GLN A 1 106 ? 6.405 7.708 -11.536 1.00 93.69 106 GLN A O 1
ATOM 877 N N . GLN A 1 107 ? 6.990 8.318 -9.459 1.00 94.12 107 GLN A N 1
ATOM 878 C CA . GLN A 1 107 ? 8.152 9.103 -9.885 1.00 94.12 107 GLN A CA 1
ATOM 879 C C . GLN A 1 107 ? 9.235 8.216 -10.511 1.00 94.12 107 GLN A C 1
ATOM 881 O O . GLN A 1 107 ? 9.728 8.538 -11.589 1.00 94.12 107 GLN A O 1
ATOM 886 N N . GLU A 1 108 ? 9.563 7.080 -9.888 1.00 93.06 108 GLU A N 1
ATOM 887 C CA . GLU A 1 108 ? 10.534 6.122 -10.430 1.00 93.06 108 GLU A CA 1
ATOM 888 C C . GLU A 1 108 ? 10.111 5.605 -11.815 1.00 93.06 108 GLU A C 1
ATOM 890 O O . GLU A 1 108 ? 10.923 5.566 -12.743 1.00 93.06 108 GLU A O 1
ATOM 895 N N . LEU A 1 109 ? 8.830 5.263 -11.979 1.00 91.94 109 LEU A N 1
ATOM 896 C CA . LEU A 1 109 ? 8.268 4.824 -13.253 1.00 91.94 109 LEU A CA 1
ATOM 897 C C . LEU A 1 109 ? 8.389 5.915 -14.323 1.00 91.94 109 LEU A C 1
ATOM 899 O O . LEU A 1 109 ? 8.826 5.630 -15.435 1.00 91.94 109 LEU A O 1
ATOM 903 N N . ASN A 1 110 ? 8.058 7.163 -13.983 1.00 89.31 110 ASN A N 1
ATOM 904 C CA . ASN A 1 110 ? 8.153 8.294 -14.907 1.00 89.31 110 ASN A CA 1
ATOM 905 C C . ASN A 1 110 ? 9.598 8.571 -15.341 1.00 89.31 110 ASN A C 1
ATOM 907 O O . ASN A 1 110 ? 9.841 8.844 -16.515 1.00 89.31 110 ASN A O 1
ATOM 911 N N . ILE A 1 111 ? 10.565 8.474 -14.423 1.00 88.81 111 ILE A N 1
ATOM 912 C CA . ILE A 1 111 ? 11.992 8.612 -14.746 1.00 88.81 111 ILE A CA 1
ATOM 913 C C . ILE A 1 111 ? 12.412 7.517 -15.731 1.00 88.81 111 ILE A C 1
ATOM 915 O O . ILE A 1 111 ? 13.017 7.817 -16.758 1.00 88.81 111 ILE A O 1
ATOM 919 N N . LYS A 1 112 ? 12.046 6.255 -15.468 1.00 85.75 112 LYS A N 1
ATOM 920 C CA . LYS A 1 112 ? 12.352 5.129 -16.367 1.00 85.75 112 LYS A CA 1
ATOM 921 C C . LYS A 1 112 ? 11.692 5.285 -17.740 1.00 85.75 112 LYS A C 1
ATOM 923 O O . LYS A 1 112 ? 12.336 5.026 -18.749 1.00 85.75 112 LYS A O 1
ATOM 928 N N . ALA A 1 113 ? 10.444 5.749 -17.788 1.00 82.06 113 ALA A N 1
ATOM 929 C CA . ALA A 1 113 ? 9.722 5.986 -19.036 1.00 82.06 113 ALA A CA 1
ATOM 930 C C . ALA A 1 113 ? 10.345 7.121 -19.871 1.00 82.06 113 ALA A C 1
ATOM 932 O O . ALA A 1 113 ? 10.449 7.001 -21.089 1.00 82.06 113 ALA A O 1
ATOM 933 N N . ASN A 1 114 ? 10.793 8.207 -19.231 1.00 80.38 114 ASN A N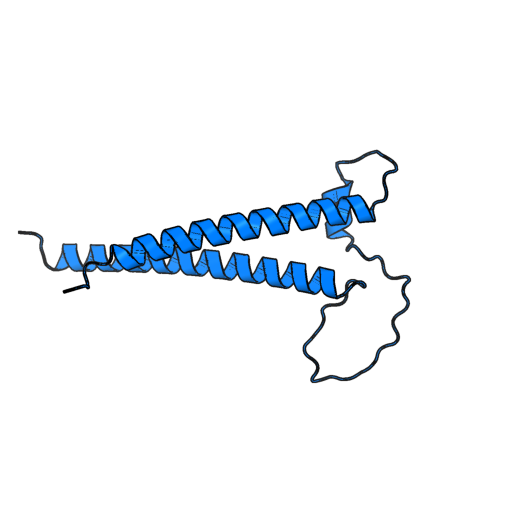 1
ATOM 934 C CA . ASN A 1 114 ? 11.425 9.339 -19.917 1.00 80.38 114 ASN A CA 1
ATOM 935 C C . ASN A 1 114 ? 12.867 9.059 -20.352 1.00 80.38 114 ASN A C 1
ATOM 937 O O . ASN A 1 114 ? 13.307 9.607 -21.358 1.00 80.38 114 ASN A O 1
ATOM 941 N N . ASN A 1 115 ? 13.579 8.197 -19.626 1.00 75.12 115 ASN A N 1
ATOM 942 C CA . ASN A 1 115 ? 14.936 7.772 -19.968 1.00 75.12 115 ASN A CA 1
ATOM 943 C C . ASN A 1 115 ? 14.966 6.608 -20.969 1.00 75.12 115 ASN A C 1
ATOM 945 O O . ASN A 1 115 ? 16.048 6.139 -21.319 1.00 75.12 115 ASN A O 1
ATOM 949 N N . TYR A 1 116 ? 13.806 6.129 -21.434 1.00 64.94 116 TYR A N 1
ATOM 950 C CA . TYR A 1 116 ? 13.758 5.115 -22.477 1.00 64.94 116 TYR A CA 1
ATOM 951 C C . TYR A 1 116 ? 14.212 5.742 -23.808 1.00 64.94 116 TYR A C 1
ATOM 953 O O . TYR A 1 116 ? 13.553 6.660 -24.302 1.00 64.94 116 TYR A O 1
ATOM 961 N N . PRO A 1 117 ? 15.304 5.258 -24.430 1.00 58.25 117 PRO A N 1
ATOM 962 C CA . PRO A 1 117 ? 15.931 5.881 -25.603 1.00 58.25 117 PRO A CA 1
ATOM 963 C C . PRO A 1 117 ? 15.129 5.719 -26.914 1.00 58.25 117 PRO A C 1
ATOM 965 O O . PRO A 1 117 ? 15.689 5.787 -28.003 1.00 58.25 117 PRO A O 1
ATOM 968 N N . GLY A 1 118 ? 13.816 5.489 -26.827 1.00 57.91 118 GLY A N 1
ATOM 969 C CA . GLY A 1 118 ? 12.894 5.338 -27.957 1.00 57.91 118 GLY A CA 1
ATOM 970 C C . GLY A 1 118 ? 12.219 6.632 -28.421 1.00 57.91 118 GLY A C 1
ATOM 971 O O . GLY A 1 118 ? 11.310 6.560 -29.241 1.00 57.91 118 GLY A O 1
ATOM 972 N N . LYS A 1 119 ? 12.621 7.803 -27.912 1.00 45.59 119 LYS A N 1
ATOM 973 C CA . LYS A 1 119 ? 12.228 9.095 -28.493 1.00 45.59 119 LYS A CA 1
ATOM 974 C C . LYS A 1 119 ? 13.282 9.516 -29.517 1.00 45.59 119 LYS A C 1
ATOM 976 O O . LYS A 1 119 ? 14.318 10.059 -29.141 1.00 45.59 119 LYS A O 1
ATOM 981 N N . SER A 1 120 ? 13.018 9.174 -30.779 1.00 39.34 120 SER A N 1
ATOM 982 C CA . SER A 1 120 ? 13.600 9.822 -31.962 1.00 39.34 120 SER A CA 1
ATOM 983 C C . SER A 1 120 ? 13.155 11.274 -32.049 1.00 39.34 120 SER A C 1
ATOM 985 O O . SER A 1 120 ? 11.938 11.483 -31.823 1.00 39.34 120 SER A O 1
#

Radius of gyration: 22.05 Å; chains: 1; bounding box: 62×19×61 Å

Sequence (120 aa):
MTTATEKLNNNMDELRKVAIVLYKIMVIQTYQYLWKTYFKSGTGQL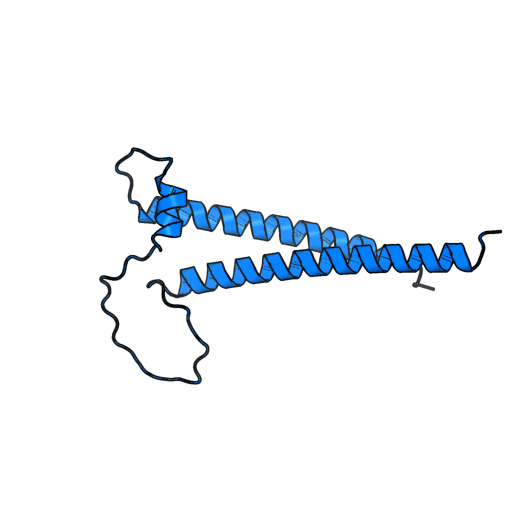IIPSETKQKLSYSTTLPIWSKEIKTIVLSNKKDTTNENEICLKFTDGHLYTLQHQLKQYQQELNIKANNYPGKS

pLDDT: mean 73.33, std 17.51, range [37.06, 96.56]